Protein AF-A0AAN9A072-F1 (afdb_monomer_lite)

Foldseek 3Di:
DDPPPPQPWFFKDFPDDWEADDDDQQDKDKTFGHIDGPPDKWKWKAFPVVRDTPDTDRIDIDHDDPVPAFKMKIWIDDPPDDIDIDIHHHDDDDD

Sequence (95 aa):
MKILFSFRIDGPSFKESPQDQYADVGENVTLQCQVDSSPDPTVVWINQQSQTVVGKGQELNIVVDKHTVGYYLCIAKVEGFPEISTVLGPSKSKM

Secondary structure (DSSP, 8-state):
---------EEEEESSPPPPB---TT-EEEEE--EEEESPPEEEEEETTTTEEEEESSEEEEE-STTT-S-EEEEEE-TTS--EEEEE-BPPPP-

Radius of gyration: 16.24 Å; chains: 1; bounding box: 32×30×59 Å

pLDDT: mean 86.74, std 14.37, range [38.25, 97.94]

Structure (mmCIF, N/CA/C/O backbone):
data_AF-A0AAN9A072-F1
#
_entry.id   AF-A0AAN9A072-F1
#
loop_
_atom_site.group_PDB
_atom_site.id
_atom_site.type_symbol
_atom_site.label_atom_id
_atom_site.label_alt_id
_atom_site.label_comp_id
_atom_site.label_asym_id
_atom_site.label_entity_id
_atom_site.label_seq_id
_atom_site.pdbx_PDB_ins_code
_atom_site.Cartn_x
_atom_site.Cartn_y
_atom_site.Cartn_z
_atom_site.occupancy
_atom_site.B_iso_or_equiv
_atom_site.auth_seq_id
_atom_site.auth_comp_id
_atom_site.auth_asym_id
_atom_site.auth_atom_id
_atom_site.pdbx_PDB_model_num
ATOM 1 N N . MET A 1 1 ? 10.904 -2.746 -43.859 1.00 38.25 1 MET A N 1
ATOM 2 C CA . MET A 1 1 ? 9.944 -2.366 -42.804 1.00 38.25 1 MET A CA 1
ATOM 3 C C . MET A 1 1 ? 10.465 -2.908 -41.479 1.00 38.25 1 MET A C 1
ATOM 5 O O . MET A 1 1 ? 10.428 -4.111 -41.279 1.00 38.25 1 MET A O 1
ATOM 9 N N . LYS A 1 2 ? 11.075 -2.068 -40.636 1.00 52.72 2 LYS A N 1
ATOM 10 C CA . LYS A 1 2 ? 11.465 -2.437 -39.266 1.00 52.72 2 LYS A CA 1
ATOM 11 C C . LYS A 1 2 ? 10.667 -1.525 -38.349 1.00 52.72 2 LYS A C 1
ATOM 13 O O . LYS A 1 2 ? 10.982 -0.344 -38.258 1.00 52.72 2 LYS A O 1
ATOM 18 N N . ILE A 1 3 ? 9.593 -2.042 -37.766 1.00 51.66 3 ILE A N 1
ATOM 19 C CA . ILE A 1 3 ? 8.831 -1.304 -36.762 1.00 51.66 3 ILE A CA 1
ATOM 20 C C . ILE A 1 3 ? 9.673 -1.374 -35.486 1.00 51.66 3 ILE A C 1
ATOM 22 O O . ILE A 1 3 ? 9.615 -2.351 -34.746 1.00 51.66 3 ILE A O 1
ATOM 26 N N . LEU A 1 4 ? 10.562 -0.397 -35.295 1.00 55.38 4 LEU A N 1
ATOM 27 C CA . LEU A 1 4 ? 11.220 -0.179 -34.011 1.00 55.38 4 LEU A CA 1
ATOM 28 C C . LEU A 1 4 ? 10.146 0.368 -33.070 1.00 55.38 4 LEU A C 1
ATOM 30 O O . LEU A 1 4 ? 9.946 1.576 -32.987 1.00 55.38 4 LEU A O 1
ATOM 34 N N . PHE A 1 5 ? 9.413 -0.521 -32.402 1.00 55.84 5 PHE A N 1
ATOM 35 C CA . PHE A 1 5 ? 8.646 -0.133 -31.230 1.00 55.84 5 PHE A CA 1
ATOM 36 C C . PHE A 1 5 ? 9.659 0.219 -30.142 1.00 55.84 5 PHE A C 1
ATOM 38 O O . PHE A 1 5 ? 10.164 -0.653 -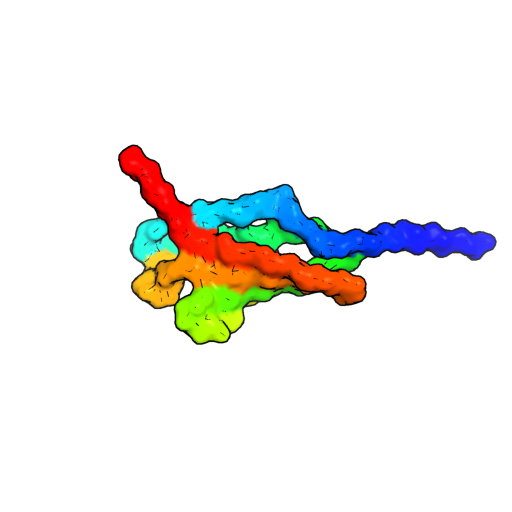29.439 1.00 55.84 5 PHE A O 1
ATOM 45 N N . SER A 1 6 ? 10.015 1.495 -30.029 1.00 60.25 6 SER A N 1
ATOM 46 C CA . SER A 1 6 ? 10.663 2.014 -28.832 1.00 60.25 6 SER A CA 1
ATOM 47 C C . SER A 1 6 ? 9.638 1.975 -27.695 1.00 60.25 6 SER A C 1
ATOM 49 O O . SER A 1 6 ? 9.020 2.993 -27.385 1.00 60.25 6 SER A O 1
ATOM 51 N N . PHE A 1 7 ? 9.400 0.791 -27.124 1.00 64.25 7 PHE A N 1
ATOM 52 C CA . PHE A 1 7 ? 8.697 0.660 -25.853 1.00 64.25 7 PHE A CA 1
ATOM 53 C C . PHE A 1 7 ? 9.560 1.369 -24.812 1.00 64.25 7 PHE A C 1
ATOM 55 O O . PHE A 1 7 ? 10.650 0.908 -24.475 1.00 64.25 7 PHE A O 1
ATOM 62 N N . ARG A 1 8 ? 9.122 2.555 -24.387 1.00 75.94 8 ARG A N 1
ATOM 63 C CA . ARG A 1 8 ? 9.715 3.247 -23.245 1.00 75.94 8 ARG A CA 1
ATOM 64 C C . ARG A 1 8 ? 9.388 2.388 -22.027 1.00 75.94 8 ARG A C 1
ATOM 66 O O . ARG A 1 8 ? 8.217 2.166 -21.721 1.00 75.94 8 ARG A O 1
ATOM 73 N N . ILE A 1 9 ? 10.432 1.812 -21.447 1.00 84.62 9 ILE A N 1
ATOM 74 C CA . ILE A 1 9 ? 10.339 1.069 -20.202 1.00 84.62 9 ILE A CA 1
ATOM 75 C C . ILE A 1 9 ? 10.675 2.063 -19.097 1.00 84.62 9 ILE A C 1
ATOM 77 O O . ILE A 1 9 ? 11.803 2.557 -19.041 1.00 84.62 9 ILE A O 1
ATOM 81 N N . ASP A 1 10 ? 9.688 2.350 -18.260 1.00 89.94 10 ASP A N 1
ATOM 82 C CA . ASP A 1 10 ? 9.770 3.331 -17.187 1.00 89.94 10 ASP A CA 1
ATOM 83 C C . ASP A 1 10 ? 9.636 2.614 -15.842 1.00 89.94 10 ASP A C 1
ATOM 85 O O . ASP A 1 10 ? 8.748 1.777 -15.643 1.00 89.94 10 ASP A O 1
ATOM 89 N N . GLY A 1 11 ? 10.547 2.937 -14.922 1.00 92.69 11 GLY A N 1
ATOM 90 C CA . GLY A 1 11 ? 10.527 2.403 -13.564 1.00 92.69 11 GLY A CA 1
ATOM 91 C C . GLY A 1 11 ? 9.337 2.926 -12.752 1.00 92.69 11 GLY A C 1
ATOM 92 O O . GLY A 1 11 ? 8.711 3.913 -13.140 1.00 92.69 11 GLY A O 1
ATOM 93 N N . PRO A 1 12 ? 9.023 2.288 -11.613 1.00 95.31 12 PRO A N 1
ATOM 94 C CA . PRO A 1 12 ? 7.898 2.696 -10.792 1.00 95.31 12 PRO A CA 1
ATOM 95 C C . PRO A 1 12 ? 8.149 4.068 -10.170 1.00 95.31 12 PRO A C 1
ATOM 97 O O . PRO A 1 12 ? 9.216 4.334 -9.613 1.00 95.31 12 PRO A O 1
ATOM 100 N N . SER A 1 13 ? 7.133 4.921 -10.223 1.00 94.94 13 SER A N 1
ATOM 101 C CA . SER A 1 13 ? 7.110 6.220 -9.554 1.00 94.94 13 SER A CA 1
ATOM 102 C C . SER A 1 13 ? 5.725 6.490 -8.974 1.00 94.94 13 SER A C 1
ATOM 104 O O . SER A 1 13 ? 4.718 6.117 -9.568 1.00 94.94 13 SER A O 1
ATOM 106 N N . PHE A 1 14 ? 5.648 7.106 -7.795 1.00 93.19 14 PHE A N 1
ATOM 107 C CA . PHE A 1 14 ? 4.356 7.471 -7.213 1.00 93.19 14 PHE A CA 1
ATOM 108 C C . PHE A 1 14 ? 3.770 8.674 -7.960 1.00 93.19 14 PHE A C 1
ATOM 110 O O . PHE A 1 14 ? 4.428 9.710 -8.056 1.00 93.19 14 PHE A O 1
ATOM 117 N N . LYS A 1 15 ? 2.534 8.542 -8.460 1.00 90.50 15 LYS A N 1
ATOM 118 C CA . LYS A 1 15 ? 1.781 9.642 -9.094 1.00 90.50 15 LYS A CA 1
ATOM 119 C C . LYS A 1 15 ? 1.510 10.771 -8.118 1.00 90.50 15 LYS A C 1
ATOM 121 O O . LYS A 1 15 ? 1.634 11.947 -8.443 1.00 90.50 15 LYS A O 1
ATOM 126 N N . GLU A 1 16 ? 1.114 10.378 -6.918 1.00 83.19 16 GLU A N 1
ATOM 127 C CA . GLU A 1 16 ? 0.742 11.264 -5.834 1.00 83.19 16 GLU A CA 1
ATOM 128 C C . GLU A 1 16 ? 1.385 10.757 -4.554 1.00 83.19 16 GLU A C 1
ATOM 130 O O . GLU A 1 16 ? 1.558 9.551 -4.355 1.00 83.19 16 GLU A O 1
ATOM 135 N N . SER A 1 17 ? 1.731 11.688 -3.669 1.00 76.44 17 SER A N 1
ATOM 136 C CA . SER A 1 17 ? 2.101 11.322 -2.310 1.00 76.44 17 SER A CA 1
ATOM 137 C C . SER A 1 17 ? 0.900 10.635 -1.658 1.00 76.44 17 SER A C 1
ATOM 139 O O . SER A 1 17 ? -0.180 11.233 -1.626 1.00 76.44 17 SER A O 1
ATOM 141 N N . PRO A 1 18 ? 1.060 9.413 -1.127 1.00 70.56 18 PRO A N 1
ATOM 142 C CA . PRO A 1 18 ? -0.009 8.744 -0.406 1.00 70.56 18 PRO A CA 1
ATOM 143 C C . PRO A 1 18 ? -0.492 9.628 0.733 1.00 70.56 18 PRO A C 1
ATOM 145 O O . PRO A 1 18 ? 0.314 10.196 1.474 1.00 70.56 18 PRO A O 1
ATOM 148 N N . GLN A 1 19 ? -1.807 9.760 0.844 1.00 79.25 19 GLN A N 1
ATOM 149 C CA . GLN A 1 19 ? -2.416 10.599 1.860 1.00 79.25 19 GLN A CA 1
ATOM 150 C C . GLN A 1 19 ? -2.946 9.737 2.987 1.00 79.25 19 GLN A C 1
ATOM 152 O O . GLN A 1 19 ? -3.653 8.752 2.756 1.00 79.25 19 GLN A O 1
ATOM 157 N N . ASP A 1 20 ? -2.616 10.148 4.204 1.00 82.38 20 ASP A N 1
ATO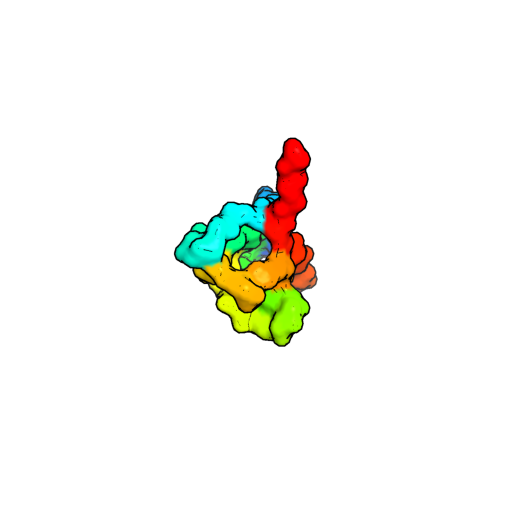M 158 C CA . ASP A 1 20 ? -3.221 9.586 5.394 1.00 82.38 20 ASP A CA 1
ATOM 159 C C . ASP A 1 20 ? -4.742 9.797 5.363 1.00 82.38 20 ASP A C 1
ATOM 161 O O . ASP A 1 20 ? -5.228 10.848 4.937 1.00 82.38 20 ASP A O 1
ATOM 165 N N . GLN A 1 21 ? -5.495 8.810 5.845 1.00 82.62 21 GLN A N 1
ATOM 166 C CA . GLN A 1 21 ? -6.960 8.820 5.797 1.00 82.62 21 GLN A CA 1
ATOM 167 C C . GLN A 1 21 ? -7.585 8.833 7.197 1.00 82.62 21 GLN A C 1
ATOM 169 O O . GLN A 1 21 ? -6.950 8.455 8.186 1.00 82.62 21 GLN A O 1
ATOM 174 N N . TYR A 1 22 ? -8.843 9.272 7.272 1.00 83.06 22 TYR A N 1
ATOM 175 C CA . TYR A 1 22 ? -9.689 9.216 8.464 1.00 83.06 22 TYR A CA 1
ATOM 176 C C . TYR A 1 22 ? -11.068 8.679 8.081 1.00 83.06 22 TYR A C 1
ATOM 178 O O . TYR A 1 22 ? -11.614 9.080 7.056 1.00 83.06 22 TYR A O 1
ATOM 186 N N . ALA A 1 23 ? -11.608 7.784 8.900 1.00 85.44 23 ALA A N 1
ATOM 187 C CA . ALA A 1 23 ? -12.947 7.232 8.755 1.00 85.44 23 ALA A CA 1
ATOM 188 C C . ALA A 1 23 ? -13.425 6.708 10.116 1.00 85.44 23 ALA A C 1
ATOM 190 O O . ALA A 1 23 ? -12.605 6.301 10.951 1.00 85.44 23 ALA A O 1
ATOM 191 N N . ASP A 1 24 ? -14.737 6.737 10.338 1.00 86.62 24 ASP A N 1
ATOM 192 C CA . ASP A 1 24 ? -15.347 6.246 11.570 1.00 86.62 24 ASP A CA 1
ATOM 193 C C . ASP A 1 24 ? -15.424 4.713 11.587 1.00 86.62 24 ASP A C 1
ATOM 195 O O . ASP A 1 24 ? -15.404 4.039 10.556 1.00 86.62 24 ASP A O 1
ATOM 199 N N . VAL A 1 25 ? -15.518 4.127 12.785 1.00 89.06 25 VAL A N 1
ATOM 200 C CA . VAL A 1 25 ? -15.652 2.669 12.932 1.00 89.06 25 VAL A CA 1
ATOM 201 C C . VAL A 1 25 ? -16.911 2.179 12.210 1.00 89.06 25 VAL A C 1
ATOM 203 O O . VAL A 1 25 ? -18.013 2.656 12.468 1.00 89.06 25 VAL A O 1
ATOM 206 N N . GLY A 1 26 ? -16.745 1.175 11.351 1.00 90.44 26 GLY A N 1
ATOM 207 C CA . GLY A 1 26 ? -17.798 0.616 10.504 1.00 90.44 26 GLY A CA 1
ATOM 208 C C . GLY A 1 26 ? -17.895 1.254 9.116 1.00 90.44 26 GLY A C 1
ATOM 209 O O . GLY A 1 26 ? -18.599 0.708 8.267 1.00 90.44 26 GLY A O 1
ATOM 210 N N . GLU A 1 27 ? -17.183 2.352 8.855 1.00 92.50 27 GLU A N 1
ATOM 211 C CA . GLU A 1 27 ? -17.099 2.950 7.521 1.00 92.50 27 GLU A CA 1
ATOM 212 C C . GLU A 1 27 ? -16.056 2.250 6.641 1.00 92.50 27 GLU A C 1
ATOM 214 O O . GLU A 1 27 ? -15.146 1.571 7.122 1.00 92.50 27 GLU A O 1
ATOM 219 N N . ASN A 1 28 ? -16.187 2.437 5.327 1.00 91.19 28 ASN A N 1
ATOM 220 C CA . ASN A 1 28 ? -15.190 2.008 4.353 1.00 91.19 28 ASN A CA 1
ATOM 221 C C . ASN A 1 28 ? -14.232 3.152 4.044 1.00 91.19 28 ASN A C 1
ATOM 223 O O . ASN A 1 28 ? -14.668 4.253 3.712 1.00 91.19 28 ASN A O 1
ATOM 227 N N . VAL A 1 29 ? -12.938 2.854 4.052 1.00 91.12 29 VAL A N 1
ATOM 228 C CA . VAL A 1 29 ? -11.895 3.766 3.586 1.00 91.12 29 VAL A CA 1
ATOM 229 C C . VAL A 1 29 ? -11.100 3.122 2.456 1.00 91.12 29 VAL A C 1
ATOM 231 O O . VAL A 1 29 ? -10.802 1.925 2.482 1.00 91.12 29 VAL A O 1
ATOM 234 N N . THR A 1 30 ? -10.759 3.932 1.456 1.00 92.12 30 THR A N 1
ATOM 235 C CA . THR A 1 30 ? -9.937 3.527 0.315 1.00 92.12 30 THR A CA 1
ATOM 236 C C . THR A 1 30 ? -8.553 4.145 0.454 1.00 92.12 30 THR A C 1
ATOM 238 O O . THR A 1 30 ? -8.378 5.354 0.317 1.00 92.12 30 THR A O 1
ATOM 241 N N . LEU A 1 31 ? -7.556 3.309 0.720 1.00 92.25 31 LEU A N 1
ATOM 242 C CA . LEU A 1 31 ? -6.153 3.702 0.704 1.00 92.25 31 LEU A CA 1
ATOM 243 C C . LEU A 1 31 ? -5.638 3.693 -0.736 1.00 92.25 31 LEU A C 1
ATOM 245 O O . LEU A 1 31 ? -5.897 2.755 -1.488 1.00 92.25 31 LEU A O 1
ATOM 249 N N . GLN A 1 32 ? -4.902 4.738 -1.107 1.00 93.00 32 GLN A N 1
ATOM 250 C CA . GLN A 1 32 ? -4.464 4.993 -2.478 1.00 93.00 32 GLN A CA 1
ATOM 251 C C . GLN A 1 32 ? -2.937 4.943 -2.572 1.00 93.00 32 GLN A C 1
ATOM 253 O O . GLN A 1 32 ? -2.233 5.638 -1.841 1.00 93.00 32 GLN A O 1
ATOM 258 N N . CYS A 1 33 ? -2.426 4.125 -3.486 1.00 92.88 33 CYS A N 1
ATOM 259 C CA . CYS A 1 33 ? -1.012 4.003 -3.821 1.00 92.88 33 CYS A CA 1
ATOM 260 C C . CYS A 1 33 ? -0.869 3.962 -5.343 1.00 92.88 33 CYS A C 1
ATOM 262 O O . CYS A 1 33 ? -0.670 2.914 -5.962 1.00 92.88 33 CYS A O 1
ATOM 264 N N . GLN A 1 34 ? -1.046 5.137 -5.938 1.00 94.06 34 GLN A N 1
ATOM 265 C CA . GLN A 1 34 ? -1.069 5.323 -7.380 1.00 94.06 34 GLN A CA 1
ATOM 266 C C . GLN A 1 34 ? 0.361 5.351 -7.924 1.00 94.06 34 GLN A C 1
ATOM 268 O O . GLN A 1 34 ? 1.179 6.177 -7.510 1.00 94.06 34 GLN A O 1
ATOM 273 N N . VAL A 1 35 ? 0.669 4.438 -8.843 1.00 94.88 35 VAL A N 1
ATOM 274 C CA . VAL A 1 35 ? 2.026 4.222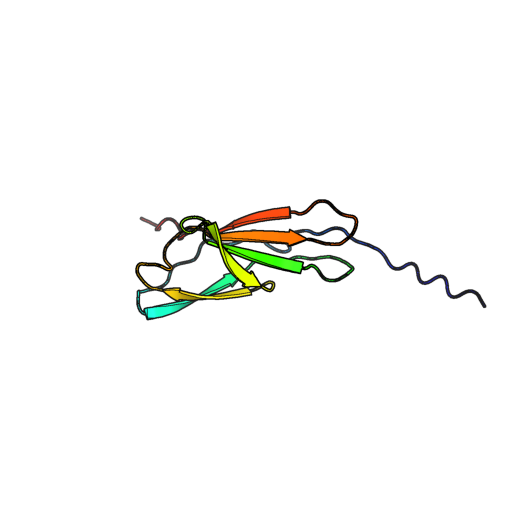 -9.365 1.00 94.88 35 VAL A CA 1
ATOM 275 C C . VAL A 1 35 ? 2.001 4.313 -10.882 1.00 94.88 35 VAL A C 1
ATOM 277 O O . VAL A 1 35 ? 1.240 3.602 -11.537 1.00 94.88 35 VAL A O 1
ATOM 280 N N . ASP A 1 36 ? 2.844 5.181 -11.428 1.00 94.38 36 ASP A N 1
ATOM 281 C CA . ASP A 1 36 ? 3.163 5.228 -12.849 1.00 94.38 36 ASP A CA 1
ATOM 282 C C . ASP A 1 36 ? 4.348 4.317 -13.147 1.00 94.38 36 ASP A C 1
ATOM 284 O O . ASP A 1 36 ? 5.407 4.432 -12.523 1.00 94.38 36 ASP A O 1
ATOM 288 N N . SER A 1 37 ? 4.162 3.426 -14.118 1.00 93.62 37 SER A N 1
ATOM 289 C CA . SER A 1 37 ? 5.223 2.618 -14.707 1.00 93.62 37 SER A CA 1
ATOM 290 C C . SER A 1 37 ? 4.816 2.073 -16.073 1.00 93.62 37 SER A C 1
ATOM 292 O O . SER A 1 37 ? 3.638 2.032 -16.428 1.00 93.62 37 SER A O 1
ATOM 294 N N . SER A 1 38 ? 5.809 1.622 -16.831 1.00 92.62 38 SER A N 1
ATOM 295 C CA . SER A 1 38 ? 5.616 0.874 -18.070 1.00 92.62 38 SER A CA 1
ATOM 296 C C . SER A 1 38 ? 6.698 -0.204 -18.123 1.00 92.62 38 SER A C 1
ATOM 298 O O . SER A 1 38 ? 7.866 0.155 -18.289 1.00 92.62 38 SER A O 1
ATOM 300 N N . PRO A 1 39 ? 6.388 -1.508 -17.972 1.00 92.50 39 PRO A N 1
ATOM 301 C CA . PRO A 1 39 ? 5.064 -2.147 -17.861 1.00 92.50 39 PRO A CA 1
ATOM 302 C C . PRO A 1 39 ? 4.293 -1.855 -16.559 1.00 92.50 39 PRO A C 1
ATOM 304 O O . PRO A 1 39 ? 4.831 -1.235 -15.641 1.00 92.50 39 PRO A O 1
ATOM 307 N N . ASP A 1 40 ? 3.046 -2.336 -16.472 1.00 92.56 40 ASP A N 1
ATOM 308 C CA . ASP A 1 40 ? 2.182 -2.173 -15.292 1.00 92.56 40 ASP A CA 1
ATOM 309 C C . ASP A 1 40 ? 2.845 -2.693 -14.000 1.00 92.56 40 ASP A C 1
ATOM 311 O O . ASP A 1 40 ? 3.486 -3.753 -14.009 1.00 92.56 40 ASP A O 1
ATOM 315 N N . PRO A 1 41 ? 2.677 -1.992 -12.864 1.00 95.69 41 PRO A N 1
ATOM 316 C CA . PRO A 1 41 ? 3.320 -2.375 -11.620 1.00 95.69 41 PRO A CA 1
ATOM 317 C C . PRO A 1 41 ? 2.519 -3.456 -10.890 1.00 95.69 41 PRO A C 1
ATOM 319 O O . PRO A 1 41 ? 1.288 -3.455 -10.853 1.00 95.69 41 PRO A O 1
ATOM 322 N N . THR A 1 42 ? 3.226 -4.340 -10.190 1.00 97.00 42 THR A N 1
ATOM 323 C CA . THR A 1 42 ? 2.629 -5.162 -9.134 1.00 97.00 42 THR A CA 1
ATOM 324 C C . THR A 1 42 ? 2.634 -4.370 -7.834 1.00 97.00 42 THR A C 1
ATOM 326 O O . THR A 1 42 ? 3.703 -4.075 -7.302 1.00 97.00 42 THR A O 1
ATOM 329 N N . VAL A 1 43 ? 1.451 -4.061 -7.304 1.00 97.12 43 VAL A N 1
ATOM 330 C CA . VAL A 1 43 ? 1.296 -3.362 -6.020 1.00 97.12 43 VAL A CA 1
ATOM 331 C C . VAL A 1 43 ? 0.762 -4.314 -4.957 1.00 97.12 43 VAL A C 1
ATOM 333 O O . VAL A 1 43 ? -0.214 -5.033 -5.195 1.00 97.12 43 VAL A O 1
ATOM 336 N N . VAL A 1 44 ? 1.398 -4.315 -3.786 1.00 97.94 44 VAL A N 1
ATOM 337 C CA . VAL A 1 44 ? 1.001 -5.101 -2.612 1.00 97.94 44 VAL A CA 1
ATOM 338 C C . VAL A 1 44 ? 0.892 -4.214 -1.380 1.00 97.94 44 VAL A C 1
ATOM 340 O O . VAL A 1 44 ? 1.674 -3.282 -1.196 1.00 97.94 44 VAL A O 1
ATOM 343 N N . TRP A 1 45 ? -0.062 -4.547 -0.517 1.00 97.50 45 TRP A N 1
ATOM 344 C CA . TRP A 1 45 ? -0.307 -3.844 0.734 1.00 97.50 45 TRP A CA 1
ATOM 345 C C . TRP A 1 45 ? -0.006 -4.742 1.922 1.00 97.50 45 TRP A C 1
ATOM 347 O O . TRP A 1 45 ? -0.518 -5.861 2.001 1.00 97.50 45 TRP A O 1
ATOM 357 N N . ILE A 1 46 ? 0.787 -4.233 2.860 1.00 97.31 46 ILE A N 1
ATOM 358 C CA . ILE A 1 46 ? 1.178 -4.932 4.082 1.00 97.31 46 ILE A CA 1
ATOM 359 C C . ILE A 1 46 ? 0.670 -4.149 5.285 1.00 97.31 46 ILE A C 1
ATOM 361 O O . ILE A 1 46 ? 1.033 -2.989 5.473 1.00 97.31 46 ILE A O 1
ATOM 365 N N . ASN A 1 47 ? -0.124 -4.791 6.139 1.00 95.19 47 ASN A N 1
ATOM 366 C CA . ASN A 1 47 ? -0.472 -4.217 7.434 1.00 95.19 47 ASN A CA 1
ATOM 367 C C . ASN A 1 47 ? 0.763 -4.292 8.351 1.00 95.19 47 ASN A C 1
ATOM 369 O O . ASN A 1 47 ? 1.273 -5.378 8.628 1.00 95.19 47 ASN A O 1
ATOM 373 N N . GLN A 1 48 ? 1.255 -3.141 8.815 1.00 94.75 48 GLN A N 1
ATOM 374 C CA . GLN A 1 48 ? 2.510 -3.043 9.573 1.00 94.75 48 GLN A CA 1
ATOM 375 C C . GLN A 1 48 ? 2.434 -3.670 10.968 1.00 94.75 48 GLN A C 1
ATOM 377 O O . GLN A 1 48 ? 3.462 -4.042 11.529 1.00 94.75 48 GLN A O 1
ATOM 382 N N . GLN A 1 49 ? 1.242 -3.817 11.541 1.00 91.94 49 GLN A N 1
ATOM 383 C CA . GLN A 1 49 ? 1.086 -4.439 12.851 1.00 91.94 49 GLN A CA 1
ATOM 384 C C . GLN A 1 49 ? 1.141 -5.965 12.755 1.00 91.94 49 GLN A C 1
ATOM 386 O O . GLN A 1 49 ? 1.833 -6.612 13.537 1.00 91.94 49 GLN A O 1
ATOM 391 N N . SER A 1 50 ? 0.421 -6.541 11.793 1.00 93.69 50 SER A N 1
ATOM 392 C CA . SER A 1 50 ? 0.380 -7.997 11.595 1.00 93.69 50 SER A CA 1
ATOM 393 C C . SER A 1 50 ? 1.524 -8.529 10.732 1.00 93.69 50 SER A C 1
ATOM 395 O O . SER A 1 50 ? 1.767 -9.731 10.741 1.00 93.69 50 SER A O 1
ATOM 397 N N . GLN A 1 51 ? 2.220 -7.659 9.990 1.00 94.75 51 GLN A N 1
ATOM 398 C CA . GLN A 1 51 ? 3.240 -8.026 8.999 1.00 94.75 51 GLN A CA 1
ATOM 399 C C . GLN A 1 51 ? 2.702 -8.997 7.931 1.00 94.75 51 GLN A C 1
ATOM 401 O O . GLN A 1 51 ? 3.416 -9.866 7.435 1.00 94.75 51 GLN A O 1
ATOM 406 N N . THR A 1 52 ? 1.423 -8.854 7.568 1.00 95.44 52 THR A N 1
ATOM 407 C CA . THR A 1 52 ? 0.755 -9.705 6.571 1.00 95.44 52 THR A CA 1
ATOM 408 C C . THR A 1 52 ? 0.312 -8.915 5.347 1.00 95.44 52 THR A C 1
ATOM 410 O O . THR A 1 52 ? 0.008 -7.723 5.433 1.00 95.44 52 THR A O 1
ATOM 413 N N . VAL A 1 53 ? 0.268 -9.594 4.196 1.00 96.69 53 VAL A N 1
ATOM 414 C CA . VAL A 1 53 ? -0.298 -9.039 2.962 1.00 96.69 53 VAL A CA 1
ATOM 415 C C . VAL A 1 53 ? -1.817 -9.011 3.088 1.00 96.69 53 VAL A C 1
ATOM 417 O O . VAL A 1 53 ? -2.445 -10.056 3.238 1.00 96.69 53 VAL A O 1
ATOM 420 N N . VAL A 1 54 ? -2.396 -7.818 2.990 1.00 96.62 54 VAL A N 1
ATOM 421 C CA . VAL A 1 54 ? -3.841 -7.581 3.155 1.00 96.62 54 VAL A CA 1
ATOM 422 C C . VAL A 1 54 ? -4.550 -7.249 1.845 1.00 96.62 54 VAL A C 1
ATOM 424 O O . VAL A 1 54 ? -5.774 -7.278 1.785 1.00 96.62 54 VAL A O 1
ATOM 427 N N . GLY A 1 55 ? -3.801 -6.970 0.775 1.00 96.88 55 GLY A N 1
ATOM 428 C CA . GLY A 1 55 ? -4.384 -6.713 -0.536 1.00 96.88 55 GLY A CA 1
ATOM 429 C C . GLY A 1 55 ? -3.359 -6.454 -1.631 1.00 96.88 55 GLY A C 1
ATOM 430 O O . GLY A 1 55 ? -2.146 -6.438 -1.398 1.00 96.88 55 GLY A O 1
ATOM 431 N N . LYS A 1 56 ? -3.872 -6.286 -2.849 1.00 97.00 56 LYS A N 1
ATOM 432 C CA . LYS A 1 56 ? -3.105 -6.035 -4.072 1.00 97.00 56 LYS A CA 1
ATOM 433 C C . LYS A 1 56 ? -3.820 -4.998 -4.931 1.00 97.00 56 LYS A C 1
ATOM 435 O O . LYS A 1 56 ? -5.044 -4.926 -4.892 1.00 97.00 56 LYS A O 1
ATOM 440 N N . GLY A 1 57 ? -3.056 -4.286 -5.752 1.00 96.19 57 GLY A N 1
ATOM 441 C CA . GLY A 1 57 ? -3.559 -3.219 -6.621 1.00 96.19 57 GLY A CA 1
ATOM 442 C C . GLY A 1 57 ? -3.270 -1.824 -6.071 1.00 96.19 57 GLY A C 1
ATOM 443 O O . GLY A 1 57 ? -2.825 -1.675 -4.934 1.00 96.19 57 GLY A O 1
ATOM 444 N N . GLN A 1 58 ? -3.491 -0.802 -6.901 1.00 94.31 58 GLN A N 1
ATOM 445 C CA . GLN A 1 58 ? -3.197 0.597 -6.553 1.00 94.31 58 GLN A CA 1
ATOM 446 C C . GLN A 1 58 ? -4.161 1.174 -5.503 1.00 94.31 58 GLN A C 1
ATOM 448 O O . GLN A 1 58 ? -3.883 2.221 -4.926 1.00 94.31 58 GLN A O 1
ATOM 453 N N . GLU A 1 59 ? -5.250 0.463 -5.202 1.00 94.00 59 GLU A N 1
ATOM 454 C CA . GLU A 1 59 ? -6.226 0.821 -4.177 1.00 94.00 59 GLU A CA 1
ATOM 455 C C . GLU A 1 59 ? -6.416 -0.334 -3.194 1.00 94.00 59 GLU A C 1
ATOM 457 O O . GLU A 1 59 ? -6.445 -1.503 -3.590 1.00 94.00 59 GLU A O 1
ATOM 462 N N . LEU A 1 60 ? -6.597 -0.008 -1.918 1.00 94.56 60 LEU A N 1
ATOM 463 C CA . LEU A 1 60 ? -6.968 -0.961 -0.882 1.00 94.56 60 LEU A CA 1
ATOM 464 C C . LEU A 1 60 ? -8.210 -0.459 -0.145 1.00 94.56 60 LEU A C 1
ATOM 466 O O . LEU A 1 60 ? -8.167 0.563 0.532 1.00 94.56 60 LEU A O 1
ATOM 470 N N . ASN A 1 61 ? -9.303 -1.210 -0.249 1.00 94.31 61 ASN A N 1
ATOM 471 C CA . ASN A 1 61 ? -10.548 -0.925 0.456 1.00 94.31 61 ASN A CA 1
ATOM 472 C C . ASN A 1 61 ? -10.595 -1.717 1.764 1.00 94.31 61 ASN A C 1
ATOM 474 O O . ASN A 1 61 ? -10.512 -2.946 1.740 1.00 94.31 61 ASN A O 1
ATOM 478 N N . ILE A 1 62 ? -10.744 -1.022 2.890 1.00 92.75 62 ILE A N 1
ATOM 479 C CA . ILE A 1 62 ? -10.856 -1.631 4.221 1.00 92.75 62 ILE A CA 1
ATOM 480 C C . ILE A 1 62 ? -12.067 -1.067 4.962 1.00 92.75 62 ILE A C 1
ATOM 482 O O . ILE A 1 62 ? -12.365 0.122 4.870 1.00 92.75 62 ILE A O 1
ATOM 486 N N . VAL A 1 63 ? -12.737 -1.927 5.728 1.00 92.81 63 VAL A N 1
ATOM 487 C CA . VAL A 1 63 ? -13.724 -1.505 6.729 1.00 92.81 63 VAL A CA 1
ATOM 488 C C . VAL A 1 63 ? -12.960 -1.128 7.994 1.00 92.81 63 VAL A C 1
ATOM 490 O O . VAL A 1 63 ? -12.111 -1.902 8.450 1.00 92.81 63 VAL A O 1
ATOM 493 N N . VAL A 1 64 ? -13.247 0.031 8.577 1.00 91.12 64 VAL A N 1
ATOM 494 C CA . VAL A 1 64 ? -12.574 0.498 9.792 1.00 91.12 64 VAL A CA 1
ATOM 495 C C . VAL A 1 64 ? -13.093 -0.257 11.013 1.00 91.12 64 VAL A C 1
ATOM 497 O O . VAL A 1 64 ? -14.263 -0.167 11.382 1.00 91.12 64 VAL A O 1
ATOM 500 N N . ASP A 1 65 ? -12.199 -0.977 11.680 1.00 90.44 65 ASP A N 1
ATOM 501 C CA . ASP A 1 65 ? -12.411 -1.607 12.974 1.00 90.44 65 ASP A CA 1
ATOM 502 C C . ASP A 1 65 ? -11.123 -1.536 13.817 1.00 90.44 65 ASP A C 1
ATOM 504 O O . ASP A 1 65 ? -10.090 -1.014 13.397 1.00 90.44 65 ASP A O 1
ATOM 508 N N . LYS A 1 66 ? -11.160 -2.083 15.034 1.00 87.00 66 LYS A N 1
ATOM 509 C CA . LYS A 1 66 ? -10.001 -2.077 15.943 1.00 87.00 66 LYS A CA 1
ATOM 510 C C . LYS A 1 66 ? -8.767 -2.848 15.434 1.00 87.00 66 LYS A C 1
ATOM 512 O O . LYS A 1 66 ? -7.705 -2.715 16.031 1.00 87.00 66 LYS A O 1
ATOM 517 N N . HIS A 1 67 ? -8.910 -3.691 14.416 1.00 87.81 67 HIS A N 1
ATOM 518 C CA . HIS A 1 67 ? -7.847 -4.506 13.823 1.00 87.81 67 HIS A CA 1
ATOM 519 C C . HIS A 1 67 ? -7.315 -3.905 12.515 1.00 87.81 67 HIS A C 1
ATOM 521 O O . HIS A 1 67 ? -6.183 -4.196 12.128 1.00 87.81 67 HIS A O 1
ATOM 527 N N . THR A 1 68 ? -8.121 -3.098 11.822 1.00 90.06 68 THR A N 1
ATOM 528 C CA . THR A 1 68 ? -7.737 -2.432 10.572 1.00 90.06 68 THR A CA 1
ATOM 529 C C . THR A 1 68 ? -7.195 -1.022 10.794 1.00 90.06 68 THR A C 1
ATOM 531 O O . THR A 1 68 ? -6.506 -0.497 9.919 1.00 90.06 68 THR A O 1
ATOM 534 N N . VAL A 1 69 ? -7.415 -0.405 11.957 1.00 89.56 69 VAL A N 1
ATOM 535 C CA . VAL A 1 69 ? -6.733 0.847 12.318 1.00 89.56 69 VAL A CA 1
ATOM 536 C C . VAL A 1 69 ? -5.232 0.598 12.479 1.00 89.56 69 VAL A C 1
ATOM 538 O O . VAL A 1 69 ? -4.808 -0.218 13.293 1.00 89.56 69 VAL A O 1
ATOM 541 N N . GLY A 1 70 ? -4.414 1.335 11.729 1.00 90.88 70 GLY A N 1
ATOM 542 C CA . GLY A 1 70 ? -2.964 1.237 11.827 1.00 90.88 70 GLY A CA 1
ATOM 543 C C . GLY A 1 70 ? -2.243 1.791 10.607 1.00 90.88 70 GLY A C 1
ATOM 544 O O . GLY A 1 70 ? -2.805 2.553 9.824 1.00 90.88 70 GLY A O 1
ATOM 545 N N . TYR A 1 71 ? -0.981 1.392 10.471 1.00 92.75 71 TYR A N 1
ATOM 546 C CA . TYR A 1 71 ? -0.128 1.771 9.352 1.00 92.75 71 TYR A CA 1
ATOM 547 C C . TYR A 1 71 ? -0.079 0.660 8.303 1.00 92.75 71 TYR A C 1
ATOM 549 O O . TYR A 1 71 ? 0.021 -0.526 8.632 1.00 92.75 71 TYR A O 1
ATOM 557 N N . TYR A 1 72 ? -0.090 1.056 7.038 1.00 94.75 72 TYR A N 1
ATOM 558 C CA . TYR A 1 72 ? -0.034 0.166 5.889 1.00 94.75 72 TYR A CA 1
ATOM 559 C C . TYR A 1 72 ? 1.157 0.530 5.017 1.00 94.75 72 TYR A C 1
ATOM 561 O O . TYR A 1 72 ? 1.336 1.687 4.656 1.00 94.75 72 TYR A O 1
ATOM 569 N N . LEU A 1 73 ? 1.974 -0.455 4.664 1.00 95.69 73 LEU A N 1
ATOM 570 C CA . LEU A 1 73 ? 3.058 -0.289 3.706 1.00 95.69 73 LEU A CA 1
ATOM 571 C C . LEU A 1 73 ? 2.556 -0.714 2.331 1.00 95.69 73 LEU A C 1
ATOM 573 O O . LEU A 1 73 ? 2.201 -1.876 2.129 1.00 95.69 73 LEU A O 1
ATOM 577 N N . CYS A 1 74 ? 2.547 0.227 1.400 1.00 96.00 74 CYS A N 1
ATOM 578 C CA . CYS A 1 74 ? 2.421 -0.073 -0.012 1.00 96.00 74 CYS A CA 1
ATOM 579 C C . CYS A 1 74 ? 3.810 -0.361 -0.585 1.00 96.00 74 CYS A C 1
ATOM 581 O O . CYS A 1 74 ? 4.739 0.418 -0.364 1.00 96.00 74 CYS A O 1
ATOM 583 N N . ILE A 1 75 ? 3.944 -1.452 -1.337 1.00 96.88 75 ILE A N 1
ATOM 584 C CA . ILE A 1 75 ? 5.143 -1.780 -2.113 1.00 96.88 75 ILE A CA 1
ATOM 585 C C . ILE A 1 75 ? 4.734 -1.923 -3.575 1.00 96.88 75 ILE A C 1
ATOM 587 O O . ILE A 1 75 ? 3.802 -2.666 -3.889 1.00 96.88 75 ILE A O 1
ATOM 591 N N . ALA A 1 76 ? 5.450 -1.237 -4.460 1.00 96.88 76 ALA A N 1
ATOM 592 C CA . ALA A 1 76 ? 5.251 -1.296 -5.896 1.00 96.88 76 ALA A CA 1
ATOM 593 C C . ALA A 1 76 ? 6.499 -1.837 -6.592 1.00 96.88 76 ALA A C 1
ATOM 595 O O . ALA A 1 76 ? 7.609 -1.329 -6.414 1.00 96.88 76 ALA A O 1
ATOM 596 N N . LYS A 1 77 ? 6.294 -2.871 -7.405 1.00 96.19 77 LYS A N 1
ATOM 597 C CA . LYS A 1 77 ? 7.348 -3.602 -8.100 1.00 96.19 77 LYS A CA 1
ATOM 598 C C . LYS A 1 77 ? 7.097 -3.614 -9.600 1.00 96.19 77 LYS A C 1
ATOM 600 O O . LYS A 1 77 ? 6.009 -3.965 -10.047 1.00 96.19 77 LYS A O 1
ATOM 605 N N . VAL A 1 78 ? 8.144 -3.323 -10.361 1.00 95.25 78 VAL A N 1
ATOM 606 C CA . VAL A 1 78 ? 8.193 -3.474 -11.819 1.00 95.25 78 VAL A CA 1
ATOM 607 C C . VAL A 1 78 ? 9.414 -4.323 -12.138 1.00 95.25 78 VAL A C 1
ATOM 609 O O . VAL A 1 78 ? 10.477 -4.139 -11.543 1.00 95.25 78 VAL A O 1
ATOM 612 N N . GLU A 1 79 ? 9.269 -5.295 -13.034 1.00 91.75 79 GLU A N 1
ATOM 613 C CA . GLU A 1 79 ? 10.384 -6.170 -13.395 1.00 91.75 79 GLU A CA 1
ATOM 614 C C . GLU A 1 79 ? 11.552 -5.368 -13.982 1.00 91.75 79 GLU A C 1
ATOM 616 O O . GLU A 1 79 ? 11.371 -4.518 -14.849 1.00 91.75 79 GLU A O 1
ATOM 621 N N . GLY A 1 80 ? 12.765 -5.638 -13.493 1.00 92.00 80 GLY A N 1
ATOM 622 C CA . GLY A 1 80 ? 13.977 -4.939 -13.927 1.00 92.00 80 GLY A CA 1
ATOM 623 C C . GLY A 1 80 ? 14.278 -3.626 -13.195 1.00 92.00 80 GLY A C 1
ATOM 624 O O . GLY A 1 80 ? 15.337 -3.052 -13.440 1.00 92.00 80 GLY A O 1
ATOM 625 N N . PHE A 1 81 ? 13.423 -3.181 -12.266 1.00 94.38 81 PHE A N 1
ATOM 626 C CA . PHE A 1 81 ? 13.643 -1.976 -11.458 1.00 94.38 81 PHE A CA 1
ATOM 627 C C . PHE A 1 81 ? 13.646 -2.279 -9.954 1.00 94.38 81 PHE A C 1
ATOM 629 O O . PHE A 1 81 ? 13.026 -3.255 -9.521 1.00 94.38 81 PHE A O 1
ATOM 636 N N . PRO A 1 82 ? 14.317 -1.445 -9.137 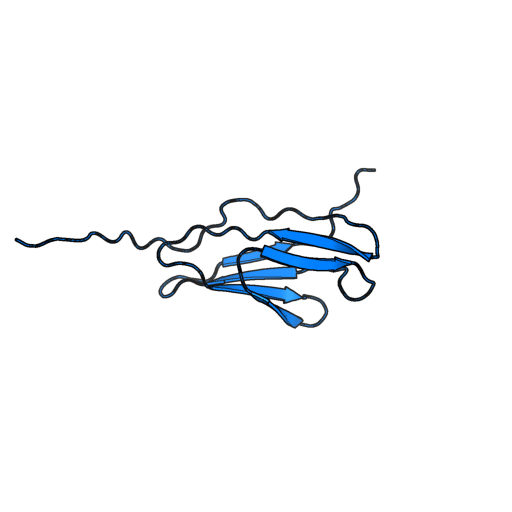1.00 96.06 82 PRO A N 1
ATOM 637 C CA . PRO A 1 82 ? 14.133 -1.461 -7.692 1.00 96.06 82 PRO A CA 1
ATOM 638 C C . PRO A 1 82 ? 12.669 -1.206 -7.326 1.00 96.06 82 PRO A C 1
ATOM 640 O O . PRO A 1 82 ? 11.996 -0.390 -7.957 1.00 96.06 82 PRO A O 1
ATOM 643 N N . GLU A 1 83 ? 12.183 -1.894 -6.297 1.00 96.06 83 GLU A N 1
ATOM 644 C CA . GLU A 1 83 ? 10.863 -1.609 -5.743 1.00 96.06 83 GLU A CA 1
ATOM 645 C C . GLU A 1 83 ? 10.859 -0.270 -5.001 1.00 96.06 83 GLU A C 1
ATOM 647 O O . GLU A 1 83 ? 11.853 0.129 -4.388 1.00 96.06 83 GLU A O 1
ATOM 652 N N . ILE A 1 84 ? 9.723 0.418 -5.060 1.00 96.06 84 ILE A N 1
ATOM 653 C CA . ILE A 1 84 ? 9.458 1.609 -4.255 1.00 96.06 84 ILE A CA 1
ATOM 654 C C . ILE A 1 84 ? 8.408 1.264 -3.212 1.00 96.06 84 ILE A C 1
ATOM 656 O O . ILE A 1 84 ? 7.528 0.432 -3.439 1.00 96.06 84 ILE A O 1
ATOM 660 N N . SER A 1 85 ? 8.486 1.913 -2.058 1.00 95.44 85 SER A N 1
ATOM 661 C CA . SER A 1 85 ? 7.552 1.659 -0.972 1.00 95.44 85 SER A CA 1
ATOM 662 C C . SER A 1 85 ? 7.228 2.924 -0.209 1.00 95.44 85 SER A C 1
ATOM 664 O O . SER A 1 85 ? 8.043 3.844 -0.147 1.00 95.44 85 SER A O 1
ATOM 666 N N . THR A 1 86 ? 6.055 2.949 0.404 1.00 92.88 86 THR A N 1
ATOM 667 C CA . THR A 1 86 ? 5.588 4.088 1.185 1.00 92.88 86 THR A CA 1
ATOM 668 C C . THR A 1 86 ? 4.605 3.642 2.258 1.00 92.88 86 THR A C 1
ATOM 670 O O . THR A 1 86 ? 3.869 2.671 2.073 1.00 92.88 86 THR A O 1
ATOM 673 N N . VAL A 1 87 ? 4.625 4.328 3.398 1.00 92.31 87 VAL A N 1
ATOM 674 C CA . VAL A 1 87 ? 3.782 4.015 4.553 1.00 92.31 87 VAL A CA 1
ATOM 675 C C . VAL A 1 87 ? 2.624 5.001 4.602 1.00 92.31 87 VAL A C 1
ATOM 677 O O . VAL A 1 87 ? 2.846 6.207 4.606 1.00 92.31 87 VAL A O 1
ATOM 680 N N . LEU A 1 88 ? 1.407 4.473 4.675 1.00 90.88 88 LEU A N 1
ATOM 681 C CA . LEU A 1 88 ? 0.178 5.219 4.905 1.00 90.88 88 LEU A CA 1
ATOM 682 C C . LEU A 1 88 ? -0.277 4.999 6.340 1.00 90.88 88 LEU A C 1
ATOM 684 O O . LEU A 1 88 ? -0.275 3.862 6.822 1.00 90.88 88 LEU A O 1
ATOM 688 N N . GLY A 1 89 ? -0.672 6.068 7.018 1.00 84.06 89 GLY A N 1
ATOM 689 C CA . GLY A 1 89 ? -1.195 6.000 8.371 1.00 84.06 89 GLY A CA 1
ATOM 690 C C . GLY A 1 89 ? -2.576 6.628 8.516 1.00 84.06 89 GLY A C 1
ATOM 691 O O . GLY A 1 89 ? -3.173 7.119 7.555 1.00 84.06 89 GLY A O 1
ATOM 692 N N . PRO A 1 90 ? -3.090 6.635 9.753 1.00 77.38 90 PRO A N 1
ATOM 693 C CA . PRO A 1 90 ? -4.200 7.492 10.128 1.00 77.38 90 PRO A CA 1
ATOM 694 C C . PRO A 1 90 ? -3.751 8.954 10.064 1.00 77.38 90 PRO A C 1
ATOM 696 O O . PRO A 1 90 ? -2.671 9.291 10.561 1.00 77.38 90 PRO A O 1
ATOM 699 N N . SER A 1 91 ? -4.584 9.829 9.499 1.00 69.12 91 SER A N 1
ATOM 700 C CA . SER A 1 91 ? -4.252 11.256 9.413 1.00 69.12 91 SER A CA 1
ATOM 701 C C . SER A 1 91 ? -4.146 11.849 10.812 1.00 69.12 91 SER A C 1
ATOM 703 O O . SER A 1 91 ? -5.018 11.632 11.658 1.00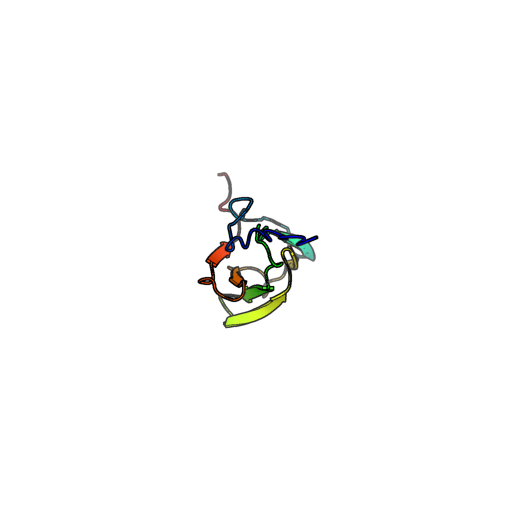 69.12 91 SER A O 1
ATOM 705 N N . LYS A 1 92 ? -3.066 12.592 11.087 1.00 53.81 92 LYS A N 1
ATOM 706 C CA . LYS A 1 92 ? -2.954 13.332 12.349 1.00 53.81 92 LYS A CA 1
ATOM 707 C C . LYS A 1 92 ? -4.033 14.407 12.359 1.00 53.81 92 LYS A C 1
ATOM 709 O O . LYS A 1 92 ? -4.033 15.293 11.510 1.00 53.81 92 LYS A O 1
ATOM 714 N N . SER A 1 93 ? -4.940 14.321 13.327 1.00 44.97 93 SER A N 1
ATOM 715 C CA . SER A 1 93 ? -6.023 15.280 13.515 1.00 44.97 93 SER A CA 1
ATOM 716 C C . SER A 1 93 ? -5.523 16.722 13.426 1.00 44.97 93 SER A C 1
ATOM 718 O O . SER A 1 93 ? -4.569 17.111 14.109 1.00 44.97 93 SER A O 1
ATOM 720 N N . LYS A 1 94 ? -6.241 17.522 12.640 1.00 44.22 94 LYS A N 1
ATOM 721 C CA . LYS A 1 94 ? -6.347 18.963 12.845 1.00 44.22 94 LYS A CA 1
ATOM 722 C C . LYS A 1 94 ? -6.839 19.167 14.285 1.00 44.22 94 LYS A C 1
ATOM 724 O O . LYS A 1 94 ? -7.887 18.629 14.637 1.00 44.22 94 LYS A O 1
ATOM 729 N N . MET A 1 95 ? -6.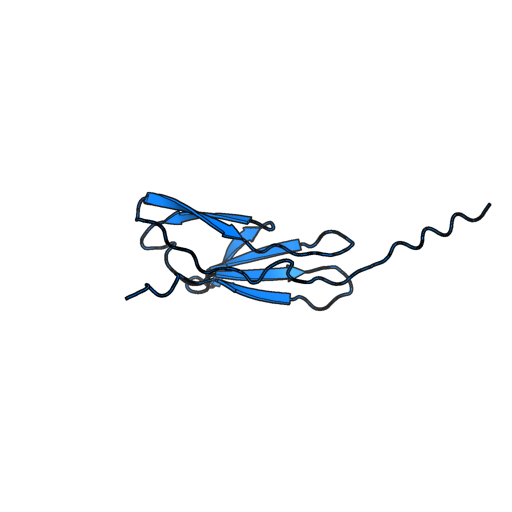033 19.833 15.113 1.00 39.22 95 MET A N 1
ATOM 730 C CA . MET A 1 95 ? -6.514 20.403 16.378 1.00 39.22 95 MET A CA 1
ATOM 731 C C . MET A 1 95 ? -7.686 21.347 16.117 1.00 39.22 95 MET A C 1
ATOM 733 O O . MET A 1 95 ? -7.679 22.001 15.044 1.00 39.22 95 MET A O 1
#

InterPro domains:
  IPR003598 Immunoglobulin subtype 2 [SM00408] (24-81)
  IPR007110 Immunoglobulin-like domain [PS50835] (12-85)
  IPR013783 Immunoglobulin-like fold [G3DSA:2.60.40.10] (10-88)
  IPR036179 Immunoglobulin-like domain superfamily [SSF48726] (11-79)

Organism: Halocaridina rubra (NCBI:txid373956)